Protein AF-N1J8E6-F1 (afdb_monomer_lite)

pLDDT: mean 85.4, std 17.69, range [39.84, 98.5]

Organism: Blumeria graminis f. sp. hordei (strain DH14) (NCBI:txid546991)

Radius of gyration: 25.55 Å; chains: 1; bounding box: 94×49×38 Å

Sequence (126 aa):
MFKMRSAHIASLSFIFGFLILESVAEYKCPSQVRIPDSDVETRANEIYSRGVYLDSNRTPGENQIEEIEFYGDSGSGDLAFTGDFSPPFSTSNTYKITVEYSPKKIILTEKNTFVGGNIEAVCKKY

Structure (mmCIF, N/CA/C/O backbone):
data_AF-N1J8E6-F1
#
_entry.id   AF-N1J8E6-F1
#
loop_
_atom_site.group_PDB
_atom_site.id
_atom_site.type_symbol
_atom_site.label_atom_id
_atom_site.label_alt_id
_atom_site.label_comp_id
_atom_site.label_asym_id
_atom_site.label_entity_id
_atom_site.label_seq_id
_atom_site.pdbx_PDB_ins_code
_atom_site.Cartn_x
_atom_site.Cartn_y
_atom_site.Cartn_z
_atom_site.occupancy
_atom_site.B_iso_or_equiv
_atom_site.auth_seq_id
_atom_site.auth_comp_id
_atom_site.auth_asym_id
_atom_site.auth_atom_id
_atom_site.pdbx_PDB_model_num
ATOM 1 N N . MET A 1 1 ? -76.649 -32.449 -12.347 1.00 39.84 1 MET A N 1
ATOM 2 C CA . MET A 1 1 ? -76.026 -33.771 -12.598 1.00 39.84 1 MET A CA 1
ATOM 3 C C . MET A 1 1 ? -74.844 -33.493 -13.525 1.00 39.84 1 MET A C 1
ATOM 5 O O . MET A 1 1 ? -75.104 -32.976 -14.591 1.00 39.84 1 MET A O 1
ATOM 9 N N . PHE A 1 2 ? -73.555 -33.588 -13.192 1.00 40.12 2 PHE A N 1
ATOM 10 C CA . PHE A 1 2 ? -72.789 -34.280 -12.150 1.00 40.12 2 PHE A CA 1
ATOM 11 C C . PHE A 1 2 ? -71.839 -33.325 -11.396 1.00 40.12 2 PHE A C 1
ATOM 13 O O . PHE A 1 2 ? -71.550 -32.218 -11.829 1.00 40.12 2 PHE A O 1
ATOM 20 N N . LYS A 1 3 ? -71.383 -33.815 -10.246 1.00 45.62 3 LYS A N 1
ATOM 21 C CA . LYS A 1 3 ? -70.588 -33.201 -9.180 1.00 45.62 3 LYS A CA 1
ATOM 22 C C . LYS A 1 3 ? -69.224 -33.897 -9.138 1.00 45.62 3 LYS A C 1
ATOM 24 O O . LYS A 1 3 ? -69.233 -35.115 -9.004 1.00 45.62 3 LYS A O 1
ATOM 29 N N . MET A 1 4 ? -68.108 -33.164 -9.133 1.00 47.62 4 MET A N 1
ATOM 30 C CA . MET A 1 4 ? -66.810 -33.565 -8.540 1.00 47.62 4 MET A CA 1
ATOM 31 C C . MET A 1 4 ? -66.117 -32.270 -8.052 1.00 47.62 4 MET A C 1
ATOM 33 O O . MET A 1 4 ? -65.928 -31.363 -8.848 1.00 47.62 4 MET A O 1
ATOM 37 N N . ARG A 1 5 ? -66.088 -31.980 -6.735 1.00 43.91 5 ARG A N 1
ATOM 38 C CA . ARG A 1 5 ? -65.060 -32.359 -5.722 1.00 43.91 5 ARG A CA 1
ATOM 39 C C . ARG A 1 5 ? -63.716 -31.671 -6.028 1.00 43.91 5 ARG A C 1
ATOM 41 O O . ARG A 1 5 ? -63.064 -32.052 -6.981 1.00 43.91 5 ARG A O 1
ATOM 48 N N . SER A 1 6 ? -63.407 -30.514 -5.438 1.00 44.78 6 SER A N 1
ATOM 49 C CA . SER A 1 6 ? -62.923 -30.252 -4.063 1.00 44.78 6 SER A CA 1
ATOM 50 C C . SER A 1 6 ? -61.572 -30.889 -3.711 1.00 44.78 6 SER A C 1
ATOM 52 O O . SER A 1 6 ? -61.433 -32.105 -3.798 1.00 44.78 6 SER A O 1
ATOM 54 N N . ALA A 1 7 ? -60.708 -30.014 -3.175 1.00 46.19 7 ALA A N 1
ATOM 55 C CA . ALA A 1 7 ? -59.524 -30.224 -2.338 1.00 46.19 7 ALA A CA 1
ATOM 56 C C . ALA A 1 7 ? -58.248 -30.747 -3.025 1.00 46.19 7 ALA A C 1
ATOM 58 O O . ALA A 1 7 ? -58.219 -31.844 -3.560 1.00 46.19 7 ALA A O 1
ATOM 59 N N . HIS A 1 8 ? -57.139 -30.007 -2.921 1.00 45.94 8 HIS A N 1
ATOM 60 C CA . HIS A 1 8 ? -56.280 -30.088 -1.737 1.00 45.94 8 HIS A CA 1
ATOM 61 C C . HIS A 1 8 ? -55.223 -28.972 -1.700 1.00 45.94 8 HIS A C 1
ATOM 63 O O . HIS A 1 8 ? -54.573 -28.643 -2.686 1.00 45.94 8 HIS A O 1
ATOM 69 N N . ILE A 1 9 ? -55.102 -28.405 -0.503 1.00 54.69 9 ILE A N 1
ATOM 70 C CA . ILE A 1 9 ? -54.056 -27.520 0.002 1.00 54.69 9 ILE A CA 1
ATOM 71 C C . ILE A 1 9 ? -52.765 -28.330 0.178 1.00 54.69 9 ILE A C 1
ATOM 73 O O . ILE A 1 9 ? -52.824 -29.396 0.784 1.00 54.69 9 ILE A O 1
ATOM 77 N N . ALA A 1 10 ? -51.632 -27.801 -0.281 1.00 47.44 10 ALA A N 1
ATOM 78 C CA . ALA A 1 10 ? -50.264 -28.041 0.205 1.00 47.44 10 ALA A CA 1
ATOM 79 C C . ALA A 1 10 ? -49.323 -27.259 -0.729 1.00 47.44 10 ALA A C 1
ATOM 81 O O . ALA A 1 10 ? -49.539 -27.245 -1.931 1.00 47.44 10 ALA A O 1
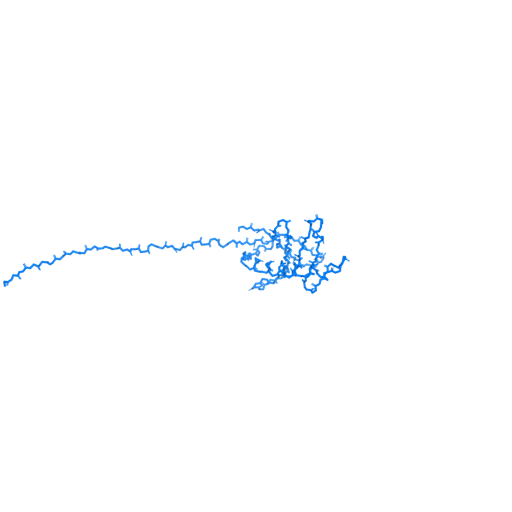ATOM 82 N N . SER A 1 11 ? -48.264 -26.583 -0.322 1.00 46.59 11 SER A N 1
ATOM 83 C CA . SER A 1 11 ? -47.645 -26.348 0.974 1.00 46.59 11 SER A CA 1
ATOM 84 C C . SER A 1 11 ? -46.471 -25.411 0.682 1.00 46.59 11 SER A C 1
ATOM 86 O O . SER A 1 11 ? -45.827 -25.561 -0.352 1.00 46.59 11 SER A O 1
ATOM 88 N N . LEU A 1 12 ? -46.210 -24.478 1.597 1.00 50.97 12 LEU A N 1
ATOM 89 C CA . LEU A 1 12 ? -44.893 -23.932 1.935 1.00 50.97 12 LEU A CA 1
ATOM 90 C C . LEU A 1 12 ? -43.769 -24.120 0.894 1.00 50.97 12 LEU A C 1
ATOM 92 O O . LEU A 1 12 ? -43.190 -25.196 0.767 1.00 50.97 12 LEU A O 1
ATOM 96 N N . SER A 1 13 ? -43.297 -23.017 0.329 1.00 47.06 13 SER A N 1
ATOM 97 C CA . SER A 1 13 ? -41.851 -22.818 0.260 1.00 47.06 13 SER A CA 1
ATOM 98 C C . SER A 1 13 ? -41.545 -21.547 1.028 1.00 47.06 13 SER A C 1
ATOM 100 O O . SER A 1 13 ? -41.578 -20.442 0.497 1.00 47.06 13 SER A O 1
ATOM 102 N N . PHE A 1 14 ? -41.304 -21.738 2.330 1.00 51.28 14 PHE A N 1
ATOM 103 C CA . PHE A 1 14 ? -40.343 -20.922 3.054 1.00 51.28 14 PHE A CA 1
ATOM 104 C C . PHE A 1 14 ? -39.073 -20.926 2.205 1.00 51.28 14 PHE A C 1
ATOM 106 O O . PHE A 1 14 ? -38.316 -21.897 2.235 1.00 51.28 14 PHE A O 1
ATOM 113 N N . ILE A 1 15 ? -38.840 -19.872 1.429 1.00 58.09 15 ILE A N 1
ATOM 114 C CA . ILE A 1 15 ? -37.473 -19.571 1.031 1.00 58.09 15 ILE A CA 1
ATOM 115 C C . ILE A 1 15 ? -36.842 -19.028 2.305 1.00 58.09 15 ILE A C 1
ATOM 117 O O . ILE A 1 15 ? -36.988 -17.865 2.676 1.00 58.09 15 ILE A O 1
ATOM 121 N N . PHE A 1 16 ? -36.296 -19.991 3.044 1.00 55.00 16 PHE A N 1
ATOM 122 C CA . PHE A 1 16 ? -35.462 -19.817 4.208 1.00 55.00 16 PHE A CA 1
ATOM 123 C C . PHE A 1 16 ? -34.440 -18.724 3.935 1.00 55.00 16 PHE A C 1
ATOM 125 O O . PHE A 1 16 ? -33.864 -18.640 2.849 1.00 55.00 16 PHE A O 1
ATOM 132 N N . GLY A 1 17 ? -34.231 -17.907 4.963 1.00 52.41 17 GLY A N 1
ATOM 133 C CA . GLY A 1 17 ? -33.215 -16.883 4.968 1.00 52.41 17 GLY A CA 1
ATOM 134 C C . GLY A 1 17 ? -31.856 -17.483 4.646 1.00 52.41 17 GLY A C 1
ATOM 135 O O . GLY A 1 17 ? -31.320 -18.285 5.401 1.00 52.41 17 GLY A O 1
ATOM 136 N N . PHE A 1 18 ? -31.283 -17.020 3.549 1.00 51.81 18 PHE A N 1
ATOM 137 C CA . PHE A 1 18 ? -29.852 -16.828 3.477 1.00 51.81 18 PHE A CA 1
ATOM 138 C C . PHE A 1 18 ? -29.621 -15.339 3.720 1.00 51.81 18 PHE A C 1
ATOM 140 O O . PHE A 1 18 ? -29.403 -14.559 2.800 1.00 51.81 18 PHE A O 1
ATOM 147 N N . LEU A 1 19 ? -29.687 -14.935 4.993 1.00 52.47 19 LEU A N 1
ATOM 148 C CA . LEU A 1 19 ? -28.762 -13.902 5.444 1.00 52.47 19 LEU A CA 1
ATOM 149 C C . LEU A 1 19 ? -27.393 -14.566 5.316 1.00 52.47 19 LEU A C 1
ATOM 151 O O . LEU A 1 19 ? -26.955 -15.263 6.231 1.00 52.47 19 LEU A O 1
ATOM 155 N N . ILE A 1 20 ? -26.784 -14.469 4.133 1.00 55.16 20 ILE A N 1
ATOM 156 C CA . ILE A 1 20 ? -25.371 -14.779 3.992 1.00 55.16 20 ILE A CA 1
ATOM 157 C C . ILE A 1 20 ? -24.706 -13.761 4.912 1.00 55.16 20 ILE A C 1
ATOM 159 O O . ILE A 1 20 ? -24.672 -12.569 4.620 1.00 55.16 20 ILE A O 1
ATOM 163 N N . LEU A 1 21 ? -24.293 -14.216 6.092 1.00 47.62 21 LEU A N 1
ATOM 164 C CA . LEU A 1 21 ? -23.301 -13.529 6.899 1.00 47.62 21 LEU A CA 1
ATOM 165 C C . LEU A 1 21 ? -22.018 -13.581 6.068 1.00 47.62 21 LEU A C 1
ATOM 167 O O . LEU A 1 21 ? -21.172 -14.445 6.281 1.00 47.62 21 LEU A O 1
ATOM 171 N N . GLU A 1 22 ? -21.928 -12.734 5.044 1.00 53.03 22 GLU A N 1
ATOM 172 C CA . GLU A 1 22 ? -20.679 -12.477 4.350 1.00 53.03 22 GLU A CA 1
ATOM 173 C C . GLU A 1 22 ? -19.781 -11.835 5.400 1.00 53.03 22 GLU A C 1
ATOM 175 O O . GLU A 1 22 ? -19.940 -10.670 5.764 1.00 53.03 22 GLU A O 1
ATOM 180 N N . SER A 1 23 ? -18.891 -12.636 5.982 1.00 59.97 23 SER A N 1
ATOM 181 C CA . SER A 1 23 ? -17.756 -12.091 6.704 1.00 59.97 23 SER A CA 1
ATOM 182 C C . SER A 1 23 ? -16.931 -11.343 5.667 1.00 59.97 23 SER A C 1
ATOM 184 O O . SER A 1 23 ? -16.186 -11.955 4.900 1.00 59.97 23 SER A O 1
ATOM 186 N N . VAL A 1 24 ? -17.136 -10.033 5.579 1.00 75.00 24 VAL A N 1
ATOM 187 C CA . VAL A 1 24 ? -16.297 -9.170 4.757 1.00 75.00 24 VAL A CA 1
ATOM 188 C C . VAL A 1 24 ? -14.903 -9.235 5.373 1.00 75.00 24 VAL A C 1
ATOM 190 O O . VAL A 1 24 ? -14.745 -8.927 6.555 1.00 75.00 24 VAL A O 1
ATOM 193 N N . ALA A 1 25 ? -13.921 -9.707 4.602 1.00 90.31 25 ALA A N 1
ATOM 194 C CA . ALA A 1 25 ? -12.530 -9.686 5.033 1.00 90.31 25 ALA A CA 1
ATOM 195 C C . ALA A 1 25 ? -12.131 -8.239 5.353 1.00 90.31 25 ALA A C 1
ATOM 197 O O . ALA A 1 25 ? -12.594 -7.290 4.709 1.00 90.31 25 ALA A O 1
ATOM 198 N N . GLU A 1 26 ? -11.291 -8.051 6.361 1.00 95.19 26 GLU A N 1
ATOM 199 C CA . GLU A 1 26 ? -10.937 -6.712 6.828 1.00 95.19 26 GLU A CA 1
ATOM 200 C C . GLU A 1 26 ? -9.494 -6.631 7.311 1.00 95.19 26 GLU A C 1
ATOM 202 O O . GLU A 1 26 ? -8.898 -7.591 7.799 1.00 95.19 26 GLU A O 1
ATOM 207 N N . TYR A 1 27 ? -8.935 -5.432 7.223 1.00 96.50 27 TYR A N 1
ATOM 208 C CA . TYR A 1 27 ? -7.682 -5.084 7.863 1.00 96.50 27 TYR A CA 1
ATOM 209 C C . TYR A 1 27 ? -7.959 -4.451 9.218 1.00 96.50 27 TYR A C 1
ATOM 211 O O . TYR A 1 27 ? -8.614 -3.415 9.310 1.00 96.50 27 TYR A O 1
ATOM 219 N N . LYS A 1 28 ? -7.391 -5.025 10.277 1.00 96.25 28 LYS A N 1
ATOM 220 C CA . LYS A 1 28 ? -7.352 -4.414 11.605 1.00 96.25 28 LYS A CA 1
ATOM 221 C C . LYS A 1 28 ? -6.013 -3.717 11.815 1.00 96.25 28 LYS A C 1
ATOM 223 O O . LYS A 1 28 ? -4.964 -4.366 11.882 1.00 96.25 28 LYS A O 1
ATOM 228 N N . CYS A 1 29 ? -6.056 -2.404 11.969 1.00 95.19 29 CYS A N 1
ATOM 229 C CA . CYS A 1 29 ? -4.881 -1.581 12.217 1.00 95.19 29 CYS A CA 1
ATOM 230 C C . CYS A 1 29 ? -4.558 -1.466 13.722 1.00 95.19 29 CYS A C 1
ATOM 232 O O . CYS A 1 29 ? -5.423 -1.727 14.568 1.00 95.19 29 CYS A O 1
ATOM 234 N N . PRO A 1 30 ? -3.315 -1.103 14.088 1.00 93.69 30 PRO A N 1
ATOM 235 C CA . PRO A 1 30 ? -2.892 -0.902 15.478 1.00 93.69 30 PRO A CA 1
ATOM 236 C C . PRO A 1 30 ? -3.824 0.001 16.298 1.00 93.69 30 PRO A C 1
ATOM 238 O O . PRO A 1 30 ? -4.156 -0.332 17.440 1.00 93.69 30 PRO A O 1
ATOM 241 N N . SER A 1 31 ? -4.329 1.078 15.696 1.00 92.69 31 SER A N 1
ATOM 242 C CA . SER A 1 31 ? -5.330 1.990 16.272 1.00 92.69 31 SER A CA 1
ATOM 243 C C . SER A 1 31 ? -6.707 1.371 16.546 1.00 92.69 31 SER A C 1
ATOM 245 O O . SER A 1 31 ? -7.595 2.054 17.046 1.00 92.69 31 SER A O 1
ATOM 247 N N . GLN A 1 32 ? -6.897 0.085 16.234 1.00 92.88 32 GLN A N 1
ATOM 248 C CA . GLN A 1 32 ? -8.171 -0.642 16.233 1.00 92.88 32 GLN A CA 1
ATOM 249 C C . GLN A 1 32 ? -9.143 -0.233 15.120 1.00 92.88 32 GLN A C 1
ATOM 251 O O . GLN A 1 32 ? -10.234 -0.804 15.048 1.00 92.88 32 GLN A O 1
ATOM 256 N N . VAL A 1 33 ? -8.746 0.677 14.225 1.00 94.00 33 VAL A N 1
ATOM 257 C CA . VAL A 1 33 ? -9.484 0.959 12.990 1.00 94.00 33 VAL A CA 1
ATOM 258 C C . VAL A 1 33 ? -9.570 -0.316 12.148 1.00 94.00 33 VAL A C 1
ATOM 260 O O . VAL A 1 33 ? -8.578 -1.032 11.980 1.00 94.00 33 VAL A O 1
ATOM 263 N N . ARG A 1 34 ? -10.773 -0.599 11.643 1.00 94.94 34 ARG A N 1
ATOM 264 C CA . ARG A 1 34 ? -11.058 -1.700 10.721 1.00 94.94 34 ARG A CA 1
ATOM 265 C C . ARG A 1 34 ? -11.344 -1.117 9.346 1.00 94.94 34 ARG A C 1
ATOM 267 O O . ARG A 1 34 ? -12.157 -0.201 9.238 1.00 94.94 34 ARG A O 1
ATOM 274 N N . ILE A 1 35 ? -10.655 -1.615 8.329 1.00 95.94 35 ILE A N 1
ATOM 275 C CA . ILE A 1 35 ? -10.794 -1.163 6.942 1.00 95.94 35 ILE A CA 1
ATOM 276 C C . ILE A 1 35 ? -11.226 -2.365 6.101 1.00 95.94 35 ILE A C 1
ATOM 278 O O . ILE A 1 35 ? -10.554 -3.397 6.172 1.00 95.94 35 ILE A O 1
ATOM 282 N N . PRO A 1 36 ? -12.314 -2.261 5.319 1.00 95.44 36 PRO A N 1
ATOM 283 C CA . PRO A 1 36 ? -12.740 -3.332 4.427 1.00 95.44 36 PRO A CA 1
ATOM 284 C C . PRO A 1 36 ? -11.626 -3.742 3.463 1.00 95.44 36 PRO A C 1
ATOM 286 O O . PRO A 1 36 ? -10.968 -2.893 2.859 1.00 95.44 36 PRO A O 1
ATOM 289 N N . ASP A 1 37 ? -11.435 -5.047 3.284 1.00 95.81 37 ASP A N 1
ATOM 290 C CA . ASP A 1 37 ? -10.459 -5.587 2.334 1.00 95.81 37 ASP A CA 1
ATOM 291 C C . ASP A 1 37 ? -10.723 -5.092 0.908 1.00 95.81 37 ASP A C 1
ATOM 293 O O . ASP A 1 37 ? -9.785 -4.757 0.197 1.00 95.81 37 ASP A O 1
ATOM 297 N N . SER A 1 38 ? -11.992 -4.919 0.526 1.00 95.56 38 SER A N 1
ATOM 298 C CA . SER A 1 38 ? -12.384 -4.380 -0.782 1.00 95.56 38 SER A CA 1
ATOM 299 C C . SER A 1 38 ? -11.794 -2.999 -1.076 1.00 95.56 38 SER A C 1
ATOM 301 O O . SER A 1 38 ? -11.388 -2.733 -2.208 1.00 95.56 38 SER A O 1
ATOM 303 N N . ASP A 1 39 ? -11.725 -2.121 -0.073 1.00 96.44 39 ASP A N 1
ATOM 304 C CA . ASP A 1 39 ? -11.210 -0.758 -0.239 1.00 96.44 39 ASP A CA 1
ATOM 305 C C . ASP A 1 39 ? -9.688 -0.786 -0.418 1.00 96.44 39 ASP A C 1
ATOM 307 O O . ASP A 1 39 ? -9.131 -0.104 -1.285 1.00 96.44 39 ASP A O 1
ATOM 311 N N . VAL A 1 40 ? -9.017 -1.630 0.372 1.00 97.50 40 VAL A N 1
ATOM 312 C CA . VAL A 1 40 ? -7.565 -1.832 0.305 1.00 97.50 40 VAL A CA 1
ATOM 313 C C . VAL A 1 40 ? -7.180 -2.494 -1.014 1.00 97.50 40 VAL A C 1
ATOM 315 O O . VAL A 1 40 ? -6.269 -2.019 -1.686 1.00 97.50 40 VAL A O 1
ATOM 318 N N . GLU A 1 41 ? -7.879 -3.552 -1.423 1.00 97.06 41 GLU A N 1
ATOM 319 C CA . GLU A 1 41 ? -7.629 -4.259 -2.679 1.00 97.06 41 GLU A CA 1
ATOM 320 C C . GLU A 1 41 ? -7.869 -3.365 -3.893 1.00 97.06 41 GLU A C 1
ATOM 322 O O . GLU A 1 41 ? -7.058 -3.377 -4.821 1.00 97.06 41 GLU A O 1
ATOM 327 N N . THR A 1 42 ? -8.925 -2.546 -3.882 1.00 97.69 42 THR A N 1
ATOM 328 C CA . THR A 1 42 ? -9.197 -1.588 -4.964 1.00 97.69 42 THR A CA 1
ATOM 329 C C . THR A 1 42 ? -8.014 -0.645 -5.149 1.00 97.69 42 THR A C 1
ATOM 331 O O . THR A 1 42 ? -7.427 -0.600 -6.233 1.00 97.69 42 THR A O 1
ATOM 334 N N . ARG A 1 43 ? -7.574 0.029 -4.078 1.00 98.06 43 ARG A N 1
ATOM 335 C CA . ARG A 1 43 ? -6.429 0.946 -4.164 1.00 98.06 43 ARG A CA 1
ATOM 336 C C . ARG A 1 43 ? -5.114 0.219 -4.464 1.00 98.06 43 ARG A C 1
ATOM 338 O O . ARG A 1 43 ? -4.299 0.718 -5.235 1.00 98.06 43 ARG A O 1
ATOM 345 N N . ALA A 1 44 ? -4.900 -0.972 -3.913 1.00 98.25 44 ALA A N 1
ATOM 346 C CA . ALA A 1 44 ? -3.717 -1.783 -4.198 1.00 98.25 44 ALA A CA 1
ATOM 347 C C . ALA A 1 44 ? -3.635 -2.193 -5.676 1.00 98.25 44 ALA A C 1
ATOM 349 O O . ALA A 1 44 ? -2.549 -2.230 -6.254 1.00 98.25 44 ALA A O 1
ATOM 350 N N . ASN A 1 45 ? -4.768 -2.493 -6.312 1.00 98.19 45 ASN A N 1
ATOM 351 C CA . ASN A 1 45 ? -4.824 -2.815 -7.737 1.00 98.19 45 ASN A CA 1
ATOM 352 C C . ASN A 1 45 ? -4.470 -1.609 -8.614 1.00 98.19 45 ASN A C 1
ATOM 354 O O . ASN A 1 45 ? -3.772 -1.781 -9.617 1.00 98.19 45 ASN A O 1
ATOM 358 N N . GLU A 1 46 ? -4.893 -0.406 -8.225 1.00 98.12 46 GLU A N 1
ATOM 359 C CA . GLU A 1 46 ? -4.494 0.842 -8.884 1.00 98.12 46 GLU A CA 1
ATOM 360 C C . GLU A 1 46 ? -2.987 1.078 -8.758 1.00 98.12 46 GLU A C 1
ATOM 362 O O . GLU A 1 46 ? -2.313 1.247 -9.774 1.00 98.12 46 GLU A O 1
ATOM 367 N N . ILE A 1 47 ? -2.451 1.007 -7.532 1.00 98.44 47 ILE A N 1
ATOM 368 C CA . ILE A 1 47 ? -1.015 1.164 -7.246 1.00 98.44 47 ILE A CA 1
ATOM 369 C C . ILE A 1 47 ? -0.197 0.151 -8.046 1.00 98.44 47 ILE A C 1
ATOM 371 O O . ILE A 1 47 ? 0.772 0.524 -8.698 1.00 98.44 47 ILE A O 1
ATOM 375 N N . TYR A 1 48 ? -0.608 -1.119 -8.052 1.00 97.81 48 TYR A N 1
ATOM 376 C CA . TYR A 1 48 ? 0.068 -2.170 -8.808 1.00 97.81 48 TYR A CA 1
ATOM 377 C C . TYR A 1 48 ? 0.077 -1.875 -10.308 1.00 97.81 48 TYR A C 1
ATOM 379 O O . TYR A 1 48 ? 1.128 -1.891 -10.940 1.00 97.81 48 TYR A O 1
ATOM 387 N N . SER A 1 49 ? -1.089 -1.582 -10.887 1.00 97.00 49 SER A N 1
ATOM 388 C CA . SER A 1 49 ? -1.213 -1.361 -12.332 1.00 97.00 49 SER A CA 1
ATOM 389 C C . SER A 1 49 ? -0.435 -0.121 -12.774 1.00 97.00 49 SER A C 1
ATOM 391 O O . SER A 1 49 ? 0.240 -0.148 -13.805 1.00 97.00 49 SER A O 1
ATOM 393 N N . ARG A 1 50 ? -0.486 0.953 -11.976 1.00 97.31 50 ARG A N 1
ATOM 394 C CA . ARG A 1 50 ? 0.270 2.183 -12.229 1.00 97.31 50 ARG A CA 1
ATOM 395 C C . ARG A 1 50 ? 1.768 1.961 -12.060 1.00 97.31 50 ARG A C 1
ATOM 397 O O . ARG A 1 50 ? 2.524 2.355 -12.940 1.00 97.31 50 ARG A O 1
ATOM 404 N N . GLY A 1 51 ? 2.183 1.278 -10.997 1.00 96.38 51 GLY A N 1
ATOM 405 C CA . GLY A 1 51 ? 3.577 0.926 -10.737 1.00 96.38 51 GLY A CA 1
ATOM 406 C C . GLY A 1 51 ? 4.191 0.103 -11.866 1.00 96.38 51 GLY A C 1
ATOM 407 O O . GLY A 1 51 ? 5.247 0.466 -12.369 1.00 96.38 51 GLY A O 1
ATOM 408 N N . VAL A 1 52 ? 3.494 -0.927 -12.356 1.00 95.00 52 VAL A N 1
ATOM 409 C CA . VAL A 1 52 ? 3.950 -1.731 -13.506 1.00 95.00 52 VAL A CA 1
ATOM 410 C C . VAL A 1 52 ? 4.086 -0.888 -14.774 1.00 95.00 52 VAL A C 1
ATOM 412 O O . VAL A 1 52 ? 5.075 -1.007 -15.496 1.00 95.00 52 VAL A O 1
ATOM 415 N N . TYR A 1 53 ? 3.109 -0.021 -15.050 1.00 95.44 53 TYR A N 1
ATOM 416 C CA . TYR A 1 53 ? 3.165 0.871 -16.208 1.00 95.44 53 TYR A CA 1
ATOM 417 C C . TYR A 1 53 ? 4.365 1.828 -16.133 1.00 95.44 53 TYR A C 1
ATOM 419 O O . TYR A 1 53 ? 5.104 1.984 -17.107 1.00 95.44 53 TYR A O 1
ATOM 427 N N . LEU A 1 54 ? 4.579 2.447 -14.974 1.00 95.06 54 LEU A N 1
ATOM 428 C CA . LEU A 1 54 ? 5.639 3.428 -14.768 1.00 95.06 54 LEU A CA 1
ATOM 429 C C . LEU A 1 54 ? 7.033 2.787 -14.706 1.00 95.06 54 LEU A C 1
ATOM 431 O O . LEU A 1 54 ? 7.954 3.339 -15.300 1.00 95.06 54 LEU A O 1
ATOM 435 N N . ASP A 1 55 ? 7.192 1.613 -14.082 1.00 92.94 55 ASP A N 1
ATOM 436 C CA . ASP A 1 55 ? 8.487 0.914 -13.977 1.00 92.94 55 ASP A CA 1
ATOM 437 C C . ASP A 1 55 ? 9.092 0.622 -15.357 1.00 92.94 55 ASP A C 1
ATOM 439 O O . ASP A 1 55 ? 10.293 0.781 -15.552 1.00 92.94 55 ASP A O 1
ATOM 443 N N . SER A 1 56 ? 8.254 0.314 -16.355 1.00 90.25 56 SER A N 1
ATOM 444 C CA . SER A 1 56 ? 8.708 0.072 -17.734 1.00 90.25 56 SER A CA 1
ATOM 445 C C . SER A 1 56 ? 9.370 1.282 -18.412 1.00 90.25 56 SER A C 1
ATOM 447 O O . SER A 1 56 ? 10.092 1.112 -19.394 1.00 90.25 56 SER A O 1
ATOM 449 N N . ASN A 1 57 ? 9.141 2.490 -17.891 1.00 88.94 57 ASN A N 1
ATOM 450 C CA . ASN A 1 57 ? 9.680 3.751 -18.409 1.00 88.94 57 ASN A CA 1
ATOM 451 C C . ASN A 1 57 ? 10.567 4.478 -17.386 1.00 88.94 57 ASN A C 1
ATOM 453 O O . ASN A 1 57 ? 11.021 5.593 -17.647 1.00 88.94 57 ASN A O 1
ATOM 457 N N . ARG A 1 58 ? 10.781 3.873 -16.216 1.00 88.94 58 ARG A N 1
ATOM 458 C CA . ARG A 1 58 ? 11.488 4.474 -15.088 1.00 88.94 58 ARG A CA 1
ATOM 459 C C . ARG A 1 58 ? 12.982 4.538 -15.364 1.00 88.94 58 ARG A C 1
ATOM 461 O O . ARG A 1 58 ? 13.578 3.579 -15.860 1.00 88.94 58 ARG A O 1
ATOM 468 N N . THR A 1 59 ? 13.614 5.653 -15.003 1.00 89.19 59 THR A N 1
ATOM 469 C CA . THR A 1 59 ? 15.079 5.741 -15.071 1.00 89.19 59 THR A CA 1
ATOM 470 C C . THR A 1 59 ? 15.686 4.910 -13.935 1.00 89.19 59 THR A C 1
ATOM 472 O O . THR A 1 59 ? 15.219 5.013 -12.800 1.00 89.19 59 THR A O 1
ATOM 475 N N . PRO A 1 60 ? 16.740 4.103 -14.164 1.00 84.50 60 PRO A N 1
ATOM 476 C CA . PRO A 1 60 ? 17.376 3.349 -13.086 1.00 84.50 60 PRO A CA 1
ATOM 477 C C . PRO A 1 60 ? 17.781 4.244 -11.904 1.00 84.50 60 PRO A C 1
ATOM 479 O O . PRO A 1 60 ? 18.462 5.253 -12.084 1.00 84.50 60 PRO A O 1
ATOM 482 N N . GLY A 1 61 ? 17.367 3.864 -10.693 1.00 82.75 61 GLY A N 1
ATOM 483 C CA . GLY A 1 61 ? 17.620 4.618 -9.458 1.00 82.75 61 GLY A CA 1
ATOM 484 C C . GLY A 1 61 ? 16.567 5.678 -9.114 1.00 82.75 61 GLY A C 1
ATOM 485 O O . GLY A 1 61 ? 16.577 6.191 -7.996 1.00 82.75 61 GLY A O 1
ATOM 486 N N . GLU A 1 62 ? 15.634 5.978 -10.016 1.00 90.31 62 GLU A N 1
ATOM 487 C CA . GLU A 1 62 ? 14.465 6.803 -9.713 1.00 90.31 62 GLU A CA 1
ATOM 488 C C . GLU A 1 62 ? 13.531 6.024 -8.780 1.00 90.31 62 GLU A C 1
ATOM 490 O O . GLU A 1 62 ? 13.055 4.941 -9.114 1.00 90.31 62 GLU A O 1
ATOM 495 N N . ASN A 1 63 ? 13.309 6.533 -7.573 1.00 94.31 63 ASN A N 1
ATOM 496 C CA . ASN A 1 63 ? 12.549 5.848 -6.524 1.00 94.31 63 ASN A CA 1
ATOM 497 C C . ASN A 1 63 ? 11.129 6.401 -6.349 1.00 94.31 63 ASN A C 1
ATOM 499 O O . ASN A 1 63 ? 10.390 5.909 -5.501 1.00 94.31 63 ASN A O 1
ATOM 503 N N . GLN A 1 64 ? 10.735 7.398 -7.141 1.00 95.75 64 GLN A N 1
ATOM 504 C CA . GLN A 1 64 ? 9.387 7.945 -7.130 1.00 95.75 64 GLN A CA 1
ATOM 505 C C . GLN A 1 64 ? 9.037 8.544 -8.491 1.00 95.75 64 GLN A C 1
ATOM 507 O O . GLN A 1 64 ? 9.803 9.336 -9.034 1.00 95.75 64 GLN A O 1
ATOM 512 N N . ILE A 1 65 ? 7.858 8.199 -9.006 1.00 95.38 65 ILE A N 1
ATOM 513 C CA . ILE A 1 65 ? 7.241 8.826 -10.177 1.00 95.38 65 ILE A CA 1
ATOM 514 C C . ILE A 1 65 ? 5.778 9.068 -9.824 1.00 95.38 65 ILE A C 1
ATOM 516 O O . ILE A 1 65 ? 5.073 8.136 -9.437 1.00 95.38 65 ILE A O 1
ATOM 520 N N . GLU A 1 66 ? 5.327 10.316 -9.965 1.00 93.56 66 GLU A N 1
ATOM 521 C CA . GLU A 1 66 ? 3.985 10.737 -9.545 1.00 93.56 66 GLU A CA 1
ATOM 522 C C . GLU A 1 66 ? 3.725 10.369 -8.063 1.00 93.56 66 GLU A C 1
ATOM 524 O O . GLU A 1 66 ? 4.568 10.625 -7.196 1.00 93.56 66 GLU A O 1
ATOM 529 N N . GLU A 1 67 ? 2.571 9.782 -7.746 1.00 94.25 67 GLU A N 1
ATOM 530 C CA . GLU A 1 67 ? 2.213 9.303 -6.408 1.00 94.25 67 GLU A CA 1
ATOM 531 C C . GLU A 1 67 ? 2.732 7.893 -6.068 1.00 94.25 67 GLU A C 1
ATOM 533 O O . GLU A 1 67 ? 2.357 7.352 -5.025 1.00 94.25 67 GLU A O 1
ATOM 538 N N . ILE A 1 68 ? 3.555 7.282 -6.930 1.00 97.56 68 ILE A N 1
ATOM 539 C CA . ILE A 1 68 ? 4.069 5.921 -6.739 1.00 97.56 68 ILE A CA 1
ATOM 540 C C . ILE A 1 68 ? 5.543 5.958 -6.339 1.00 97.56 68 ILE A C 1
ATOM 542 O O . ILE A 1 68 ? 6.410 6.406 -7.090 1.00 97.56 68 ILE A O 1
ATOM 546 N N . GLU A 1 69 ? 5.828 5.435 -5.152 1.00 97.62 69 GLU A N 1
ATOM 547 C CA . GLU A 1 69 ? 7.174 5.150 -4.663 1.00 97.62 69 GLU A CA 1
ATOM 548 C C . GLU A 1 69 ? 7.585 3.734 -5.100 1.00 97.62 69 GLU A C 1
ATOM 550 O O . GLU A 1 69 ? 6.808 2.781 -4.989 1.00 97.62 69 GLU A O 1
ATOM 555 N N . PHE A 1 70 ? 8.819 3.584 -5.573 1.00 96.12 70 PHE A N 1
ATOM 556 C CA . PHE A 1 70 ? 9.391 2.323 -6.038 1.00 96.12 70 PHE A CA 1
ATOM 557 C C . PHE A 1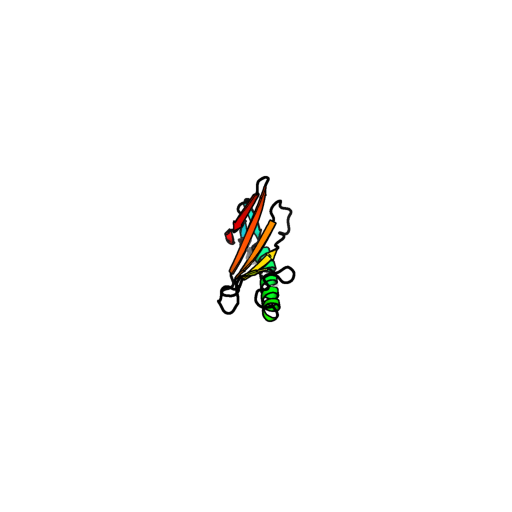 70 ? 10.468 1.852 -5.072 1.00 96.12 70 PHE A C 1
ATOM 559 O O . PHE A 1 70 ? 11.406 2.586 -4.752 1.00 96.12 70 PHE A O 1
ATOM 566 N N . TYR A 1 71 ? 10.370 0.590 -4.678 1.00 94.06 71 TYR A N 1
ATOM 567 C CA . TYR A 1 71 ? 11.388 -0.106 -3.906 1.00 94.06 71 TYR A CA 1
ATOM 568 C C . TYR A 1 71 ? 11.898 -1.287 -4.717 1.00 94.06 71 TYR A C 1
ATOM 570 O O . TYR A 1 71 ? 11.098 -1.996 -5.320 1.00 94.06 71 TYR A O 1
ATOM 578 N N . GLY A 1 72 ? 13.215 -1.483 -4.727 1.00 90.75 72 GLY A N 1
ATOM 579 C CA . GLY A 1 72 ? 13.833 -2.580 -5.464 1.00 90.75 72 GLY A CA 1
ATOM 580 C C . GLY A 1 72 ? 13.732 -2.446 -6.985 1.00 90.75 72 GLY A C 1
ATOM 581 O O . GLY A 1 72 ? 13.470 -1.366 -7.544 1.00 90.75 72 GLY A O 1
ATOM 582 N N . ASP A 1 73 ? 13.960 -3.569 -7.655 1.00 85.62 73 ASP A N 1
ATOM 583 C CA . ASP A 1 73 ? 13.882 -3.693 -9.105 1.00 85.62 73 ASP A CA 1
ATOM 584 C C . ASP A 1 73 ? 13.285 -5.040 -9.546 1.00 85.62 73 ASP A C 1
ATOM 586 O O . ASP A 1 73 ? 13.166 -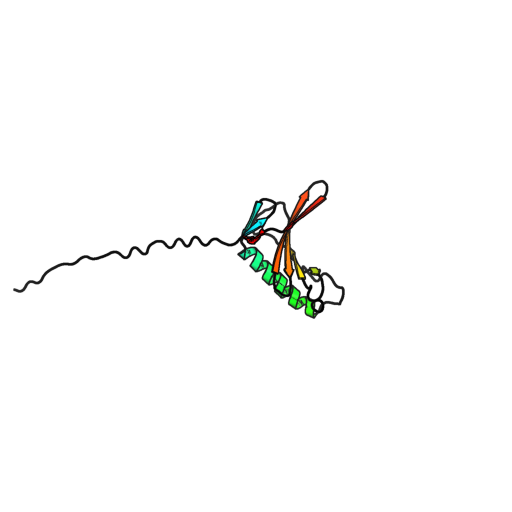6.005 -8.787 1.00 85.62 73 ASP A O 1
ATOM 590 N N . SER A 1 74 ? 12.790 -5.092 -10.783 1.00 82.44 74 SER A N 1
ATOM 591 C CA . SER A 1 74 ? 12.150 -6.301 -11.315 1.00 82.44 74 SER A CA 1
ATOM 592 C C . SER A 1 74 ? 13.154 -7.415 -11.628 1.00 82.44 74 SER A C 1
ATOM 594 O O . SER A 1 74 ? 12.763 -8.582 -11.667 1.00 82.44 74 SER A O 1
ATOM 596 N N . GLY A 1 75 ? 14.434 -7.089 -11.827 1.00 81.75 75 GLY A N 1
ATOM 597 C CA . GLY A 1 75 ? 15.496 -8.049 -12.131 1.00 81.75 75 GLY A CA 1
ATOM 598 C C . GLY A 1 75 ? 15.999 -8.809 -10.902 1.00 81.75 75 GLY A C 1
ATOM 599 O O . GLY A 1 75 ? 16.315 -9.995 -11.006 1.00 81.75 75 GLY A O 1
ATOM 600 N N . SER A 1 76 ? 16.036 -8.158 -9.741 1.00 85.44 76 SER A N 1
ATOM 601 C CA . SER A 1 76 ? 16.323 -8.739 -8.419 1.00 85.44 76 SER A CA 1
ATOM 602 C C . SER A 1 76 ? 15.138 -9.512 -7.833 1.00 85.44 76 SER A C 1
ATOM 604 O O . SER A 1 76 ? 15.332 -10.357 -6.958 1.00 85.44 76 SER A O 1
ATOM 606 N N . GLY A 1 77 ? 13.919 -9.245 -8.313 1.00 86.06 77 GLY A N 1
ATOM 607 C CA . GLY A 1 77 ? 12.690 -9.874 -7.827 1.00 86.06 77 GLY A CA 1
ATOM 608 C C . GLY A 1 77 ? 12.170 -9.295 -6.508 1.00 86.06 77 GLY A C 1
ATOM 609 O O . GLY A 1 77 ? 11.319 -9.919 -5.878 1.00 86.06 77 GLY A O 1
ATOM 610 N N . ASP A 1 78 ? 12.658 -8.125 -6.089 1.00 90.69 78 ASP A N 1
ATOM 611 C CA . ASP A 1 78 ? 12.229 -7.422 -4.869 1.00 90.69 78 ASP A CA 1
ATOM 612 C C . ASP A 1 78 ? 11.420 -6.144 -5.151 1.00 90.69 78 ASP A C 1
ATOM 614 O O . ASP A 1 78 ? 11.146 -5.370 -4.232 1.00 90.69 78 ASP A O 1
ATOM 618 N N . LEU A 1 79 ? 10.999 -5.941 -6.407 1.00 94.62 79 LEU A N 1
ATOM 619 C CA . LEU A 1 79 ? 10.184 -4.799 -6.809 1.00 94.62 79 LEU A CA 1
ATOM 620 C C . LEU A 1 79 ? 8.895 -4.699 -5.982 1.00 94.62 79 LEU A C 1
ATOM 622 O O . LEU A 1 79 ? 8.081 -5.628 -5.944 1.00 94.62 79 LEU A O 1
ATOM 626 N N . ALA A 1 80 ? 8.669 -3.531 -5.392 1.00 97.38 80 ALA A N 1
ATOM 627 C CA . ALA A 1 80 ? 7.425 -3.175 -4.731 1.00 97.38 80 ALA A CA 1
ATOM 628 C C . ALA A 1 80 ? 7.024 -1.730 -5.037 1.00 97.38 80 ALA A C 1
ATOM 630 O O . ALA A 1 80 ? 7.865 -0.843 -5.200 1.00 97.38 80 ALA A O 1
ATOM 631 N N . PHE A 1 81 ? 5.715 -1.502 -5.074 1.00 97.88 81 PHE A N 1
ATOM 632 C CA . PHE A 1 81 ? 5.113 -0.198 -5.335 1.00 97.88 81 PHE A CA 1
ATOM 633 C C . PHE A 1 81 ? 4.388 0.282 -4.090 1.00 97.88 81 PHE A C 1
ATOM 635 O O . PHE A 1 81 ? 3.573 -0.457 -3.538 1.00 97.88 81 PHE A O 1
ATOM 642 N N . THR A 1 82 ? 4.645 1.511 -3.666 1.00 98.38 82 THR A N 1
ATOM 643 C CA . THR A 1 82 ? 3.975 2.113 -2.514 1.00 98.38 82 THR A CA 1
ATOM 644 C C . THR A 1 82 ? 3.215 3.356 -2.940 1.00 98.38 82 THR A C 1
ATOM 646 O O . THR A 1 82 ? 3.709 4.152 -3.732 1.00 98.38 82 THR A O 1
ATOM 649 N N . GLY A 1 83 ? 2.011 3.527 -2.406 1.00 98.19 83 GLY A N 1
ATOM 650 C CA . GLY A 1 83 ? 1.208 4.726 -2.609 1.00 98.19 83 GLY A CA 1
ATOM 651 C C . GLY A 1 83 ? 0.328 5.026 -1.404 1.00 98.19 83 GLY A C 1
ATOM 652 O O . GLY A 1 83 ? 0.063 4.158 -0.566 1.00 98.19 83 GLY A O 1
ATOM 653 N N . ASP A 1 84 ? -0.134 6.268 -1.323 1.00 97.50 84 ASP A N 1
ATOM 654 C CA . ASP A 1 84 ? -1.017 6.703 -0.245 1.00 97.50 84 ASP A CA 1
ATOM 655 C C . ASP A 1 84 ? -2.397 6.031 -0.334 1.00 97.50 84 ASP A C 1
ATOM 657 O O . ASP A 1 84 ? -2.937 5.767 -1.421 1.00 97.50 84 ASP A O 1
ATOM 661 N N . PHE A 1 85 ? -2.983 5.785 0.839 1.00 97.75 85 PHE A N 1
ATOM 662 C CA . PHE A 1 85 ? -4.343 5.288 1.010 1.00 97.75 85 PHE A CA 1
ATOM 663 C C . PHE A 1 85 ? -5.123 6.214 1.943 1.00 97.75 85 PHE A C 1
ATOM 665 O O . PHE A 1 85 ? -4.702 6.508 3.060 1.00 97.75 85 PHE A O 1
ATOM 672 N N . SER A 1 86 ? -6.284 6.666 1.477 1.00 95.81 86 SER A N 1
ATOM 673 C CA . SER A 1 86 ? -7.232 7.441 2.274 1.00 95.81 86 SER A CA 1
ATOM 674 C C . SER A 1 86 ? -8.491 6.598 2.464 1.00 95.81 86 SER A C 1
ATOM 676 O O . SER A 1 86 ? -9.237 6.437 1.497 1.00 95.81 86 SER A O 1
ATOM 678 N N . PRO A 1 87 ? -8.730 6.023 3.658 1.00 93.44 87 PRO A N 1
ATOM 679 C CA . PRO A 1 87 ? -9.956 5.274 3.902 1.00 93.44 87 PRO A CA 1
ATOM 680 C C . PRO A 1 87 ? -11.193 6.174 3.714 1.00 93.44 87 PRO A C 1
ATOM 682 O O . PRO A 1 87 ? -11.097 7.389 3.911 1.00 93.44 87 PRO A O 1
ATOM 685 N N . PRO A 1 88 ? -12.374 5.614 3.384 1.00 91.75 88 PRO A N 1
ATOM 686 C CA . PRO A 1 88 ? -13.597 6.378 3.101 1.00 91.75 88 PRO A CA 1
ATOM 687 C C . PRO A 1 88 ? -14.267 6.952 4.368 1.00 91.75 88 PRO A C 1
ATOM 689 O O . PRO A 1 88 ? -15.486 7.107 4.439 1.00 91.75 88 PRO A O 1
ATOM 692 N N . PHE A 1 89 ? -13.479 7.248 5.398 1.00 92.69 89 PHE A N 1
ATOM 693 C CA . PHE A 1 89 ? -13.906 7.807 6.671 1.00 92.69 89 PHE A CA 1
ATOM 694 C C . PHE A 1 89 ? -12.783 8.647 7.288 1.00 92.69 89 PHE A C 1
ATOM 696 O O . PHE A 1 89 ? -11.600 8.453 7.009 1.00 92.69 89 PHE A O 1
ATOM 703 N N . SER A 1 90 ? -13.152 9.576 8.168 1.00 91.44 90 SER A N 1
ATOM 704 C CA . SER A 1 90 ? -12.186 10.433 8.856 1.00 91.44 90 SER A CA 1
ATOM 705 C C . SER A 1 90 ? -11.401 9.662 9.916 1.00 91.44 90 SER A C 1
ATOM 707 O O . SER A 1 90 ? -11.972 8.971 10.759 1.00 91.44 90 SER A O 1
ATOM 709 N N . THR A 1 91 ? -10.087 9.839 9.914 1.00 91.12 91 THR A N 1
ATOM 710 C CA . THR A 1 91 ? -9.145 9.240 10.863 1.00 91.12 91 THR A CA 1
ATOM 711 C C . THR A 1 91 ? -7.989 10.210 11.083 1.00 91.12 91 THR A C 1
ATOM 713 O O . THR A 1 91 ? -7.659 11.005 10.205 1.00 91.12 91 THR A O 1
ATOM 716 N N . SER A 1 92 ? -7.404 10.195 12.279 1.00 89.31 92 SER A N 1
ATOM 717 C CA . SER A 1 92 ? -6.229 11.010 12.607 1.00 89.31 92 SER A CA 1
ATOM 718 C C . SER A 1 92 ? -4.925 10.419 12.069 1.00 89.31 92 SER A C 1
ATOM 720 O O . SER A 1 92 ? -3.896 11.091 12.096 1.00 89.31 92 SER A O 1
ATOM 722 N N . ASN A 1 93 ? -4.951 9.156 11.640 1.00 93.31 93 ASN A N 1
ATOM 723 C CA . ASN A 1 93 ? -3.781 8.442 11.146 1.00 93.31 93 ASN A CA 1
ATOM 724 C C . ASN A 1 93 ? -3.708 8.544 9.624 1.00 93.31 93 ASN A C 1
ATOM 726 O O . ASN A 1 93 ? -4.727 8.690 8.950 1.00 93.31 93 ASN A O 1
ATOM 730 N N . THR A 1 94 ? -2.503 8.421 9.082 1.00 95.44 94 THR A N 1
ATOM 731 C CA . THR A 1 94 ? -2.299 8.287 7.639 1.00 95.44 94 THR A CA 1
ATOM 732 C C . THR A 1 94 ? -2.005 6.836 7.288 1.00 95.44 94 THR A C 1
ATOM 734 O O . THR A 1 94 ? -1.571 6.057 8.139 1.00 95.44 94 THR A O 1
ATOM 737 N N . TYR A 1 95 ? -2.272 6.453 6.042 1.00 97.25 95 TYR A N 1
ATOM 738 C CA . TYR A 1 95 ? -2.111 5.077 5.592 1.00 97.25 95 TYR A CA 1
ATOM 739 C C . TYR A 1 95 ? -1.384 5.039 4.257 1.00 97.25 95 TYR A C 1
ATOM 741 O O . TYR A 1 95 ? -1.575 5.901 3.399 1.00 97.25 95 TYR A O 1
ATOM 749 N N . LYS A 1 96 ? -0.573 4.002 4.083 1.00 97.81 96 LYS A N 1
ATOM 750 C CA . LYS A 1 96 ? 0.078 3.669 2.818 1.00 97.81 96 LYS A CA 1
ATOM 751 C C . LYS A 1 96 ? -0.196 2.213 2.484 1.00 97.81 96 LYS A C 1
ATOM 753 O O . LYS A 1 96 ? -0.293 1.374 3.381 1.00 97.81 96 LYS A O 1
ATOM 758 N N . ILE A 1 97 ? -0.299 1.921 1.197 1.00 98.50 97 ILE A N 1
ATOM 759 C CA . ILE A 1 97 ? -0.363 0.559 0.679 1.00 98.50 97 ILE A CA 1
ATOM 760 C C . ILE A 1 97 ? 0.924 0.289 -0.084 1.00 98.50 97 ILE A C 1
ATOM 762 O O . ILE A 1 97 ? 1.260 1.027 -1.006 1.00 98.50 97 ILE A O 1
ATOM 766 N N . THR A 1 98 ? 1.602 -0.793 0.280 1.00 98.44 98 THR A N 1
ATOM 767 C CA . THR A 1 98 ? 2.721 -1.359 -0.472 1.00 98.44 98 THR A CA 1
ATOM 768 C C . THR A 1 98 ? 2.265 -2.647 -1.144 1.00 98.44 98 THR A C 1
ATOM 770 O O . THR A 1 98 ? 1.649 -3.505 -0.506 1.00 98.44 98 THR A O 1
ATOM 773 N N . VAL A 1 99 ? 2.570 -2.796 -2.429 1.00 98.25 99 VAL A N 1
ATOM 774 C CA . VAL A 1 99 ? 2.261 -3.986 -3.219 1.00 98.25 99 VAL A CA 1
ATOM 775 C C . VAL A 1 99 ? 3.554 -4.583 -3.757 1.00 98.25 99 VAL A C 1
ATOM 777 O O . VAL A 1 99 ? 4.212 -3.975 -4.598 1.00 98.25 99 VAL A O 1
ATOM 780 N N . GLU A 1 100 ? 3.911 -5.775 -3.281 1.00 97.25 100 GLU A N 1
ATOM 781 C CA . GLU A 1 100 ? 5.020 -6.562 -3.837 1.00 97.25 100 GLU A CA 1
ATOM 782 C C . GLU A 1 100 ? 4.651 -7.019 -5.259 1.00 97.25 100 GLU A C 1
ATOM 784 O O . GLU A 1 100 ? 3.505 -7.403 -5.513 1.00 97.25 100 GLU A O 1
ATOM 789 N N . TYR A 1 101 ? 5.594 -6.960 -6.202 1.00 93.06 101 TYR A N 1
ATOM 790 C CA . TYR A 1 101 ? 5.320 -7.228 -7.615 1.00 93.06 101 TYR A CA 1
ATOM 791 C C . TYR A 1 101 ? 5.034 -8.712 -7.897 1.00 93.06 101 TYR A C 1
ATOM 793 O O . TYR A 1 101 ? 4.066 -9.026 -8.598 1.00 93.06 101 TYR A O 1
ATOM 801 N N . SER A 1 102 ? 5.859 -9.624 -7.364 1.00 89.12 102 SER A N 1
ATOM 802 C CA . SER A 1 102 ? 5.737 -11.067 -7.609 1.00 89.12 102 SER A CA 1
ATOM 803 C C . SER A 1 102 ? 6.380 -11.919 -6.493 1.00 89.12 102 SER A C 1
ATOM 805 O O . SER A 1 102 ? 7.594 -11.849 -6.318 1.00 89.12 102 SER A O 1
ATOM 807 N N . PRO A 1 103 ? 5.610 -12.761 -5.769 1.00 90.56 103 PRO A N 1
ATOM 808 C CA . PRO A 1 103 ? 4.155 -12.879 -5.844 1.00 90.56 103 PRO A CA 1
ATOM 809 C C . PRO A 1 103 ? 3.468 -11.599 -5.357 1.00 90.56 103 PRO A C 1
ATOM 811 O O . PRO A 1 103 ? 3.970 -10.903 -4.478 1.00 90.56 103 PRO A O 1
ATOM 814 N N . LYS A 1 104 ? 2.289 -11.302 -5.913 1.00 92.75 104 LYS A N 1
ATOM 815 C CA . LYS A 1 104 ? 1.535 -10.115 -5.511 1.00 92.75 104 LYS A CA 1
ATOM 816 C C . LYS A 1 104 ? 1.099 -10.226 -4.052 1.00 92.75 104 LYS A C 1
ATOM 818 O O . LYS A 1 104 ? 0.282 -11.082 -3.712 1.00 92.75 104 LYS A O 1
ATOM 823 N N . LYS A 1 105 ? 1.598 -9.323 -3.210 1.00 96.50 105 LYS A N 1
ATOM 824 C CA . LYS A 1 105 ? 1.245 -9.238 -1.789 1.00 96.50 105 LYS A CA 1
ATOM 825 C C . LYS A 1 105 ? 0.946 -7.798 -1.407 1.00 96.50 105 LYS A C 1
ATOM 827 O O . LYS A 1 105 ? 1.706 -6.899 -1.740 1.00 96.50 105 LYS A O 1
ATOM 832 N N . ILE A 1 106 ? -0.169 -7.603 -0.709 1.00 98.12 106 ILE A N 1
ATOM 833 C CA . ILE A 1 106 ? -0.692 -6.289 -0.332 1.00 98.12 106 ILE A CA 1
ATOM 834 C C . ILE A 1 106 ? -0.426 -6.060 1.153 1.00 98.12 106 ILE A C 1
ATOM 836 O O . ILE A 1 106 ? -0.848 -6.852 2.001 1.00 98.12 106 ILE A O 1
ATOM 840 N N . ILE A 1 107 ? 0.261 -4.968 1.464 1.00 98.12 107 ILE A N 1
ATOM 841 C CA . ILE A 1 107 ? 0.618 -4.559 2.818 1.00 98.12 107 ILE A CA 1
ATOM 842 C C . ILE A 1 107 ? -0.011 -3.193 3.064 1.00 98.12 107 ILE A C 1
ATOM 844 O O . ILE A 1 107 ? 0.344 -2.219 2.408 1.00 98.12 107 ILE A O 1
ATOM 848 N N . LEU A 1 108 ? -0.935 -3.121 4.020 1.00 98.38 108 LEU A N 1
ATOM 849 C CA . LEU A 1 108 ? -1.472 -1.859 4.514 1.00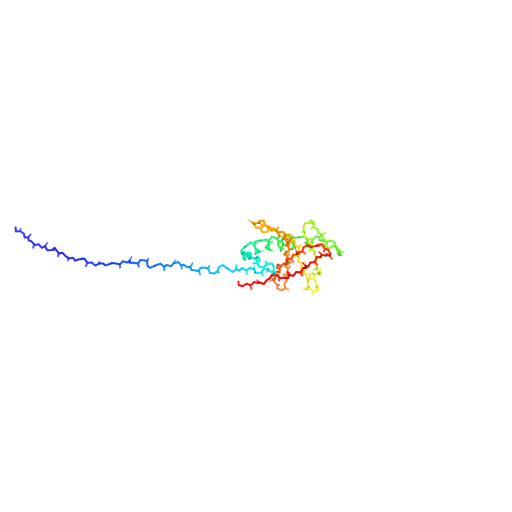 98.38 108 LEU A CA 1
ATOM 850 C C . LEU A 1 108 ? -0.692 -1.441 5.761 1.00 98.38 108 LEU A C 1
ATOM 852 O O . LEU A 1 108 ? -0.641 -2.192 6.738 1.00 98.38 108 LEU A O 1
ATOM 856 N N . THR A 1 109 ? -0.132 -0.238 5.746 1.00 98.06 109 THR A N 1
ATOM 857 C CA . THR A 1 109 ? 0.617 0.338 6.866 1.00 98.06 109 THR A CA 1
ATOM 858 C C . THR A 1 109 ? -0.124 1.550 7.406 1.00 98.06 109 THR A C 1
ATOM 860 O O . THR A 1 109 ? -0.491 2.448 6.652 1.00 98.06 109 THR A O 1
ATOM 863 N N . GLU A 1 110 ? -0.328 1.581 8.719 1.00 97.38 110 GLU A N 1
ATOM 864 C CA . GLU A 1 110 ? -0.839 2.735 9.451 1.00 97.38 110 GLU A CA 1
ATOM 865 C C . GLU A 1 110 ? 0.326 3.539 10.026 1.00 97.38 110 GLU A C 1
ATOM 867 O O . GLU A 1 110 ? 1.230 2.978 10.650 1.00 97.38 110 GLU A O 1
ATOM 872 N N . LYS A 1 111 ? 0.261 4.860 9.873 1.00 95.19 111 LYS A N 1
ATOM 873 C CA . LYS A 1 111 ? 1.170 5.819 10.486 1.00 95.19 111 LYS A CA 1
ATOM 874 C C . LYS A 1 111 ? 0.415 6.711 11.461 1.00 95.19 111 LYS A C 1
ATOM 876 O O . LYS A 1 111 ? -0.460 7.488 11.078 1.00 95.19 111 LYS A O 1
ATOM 881 N N . ASN A 1 112 ? 0.799 6.634 12.728 1.00 90.62 112 ASN A N 1
ATOM 882 C CA . ASN A 1 112 ? 0.305 7.515 13.779 1.00 90.62 112 ASN A CA 1
ATOM 883 C C . ASN A 1 112 ? 1.376 8.563 14.110 1.00 90.62 112 ASN A C 1
ATOM 885 O O . ASN A 1 112 ? 2.528 8.214 14.381 1.00 90.62 112 ASN A O 1
ATOM 889 N N . THR A 1 113 ? 1.004 9.842 14.067 1.00 86.94 113 THR A N 1
ATOM 890 C CA . THR A 1 113 ? 1.899 10.966 14.373 1.00 86.94 113 THR A CA 1
ATOM 891 C C . THR A 1 113 ? 1.501 11.582 15.708 1.00 86.94 113 THR A C 1
ATOM 893 O O . THR A 1 113 ? 0.352 11.972 15.898 1.00 86.94 113 THR A O 1
ATOM 896 N N . PHE A 1 114 ? 2.457 11.711 16.625 1.00 84.94 114 PHE A N 1
ATOM 897 C CA . PHE A 1 114 ? 2.254 12.310 17.945 1.00 84.94 114 PHE A CA 1
ATOM 898 C C . PHE A 1 114 ? 3.395 13.272 18.279 1.00 84.94 114 PHE A C 1
ATOM 900 O O . PHE A 1 114 ? 4.424 13.326 17.601 1.00 84.94 114 PHE A O 1
ATOM 907 N N . VAL A 1 115 ? 3.219 14.060 19.340 1.00 79.88 115 VAL A N 1
ATOM 908 C CA . VAL A 1 115 ? 4.261 14.976 19.816 1.00 79.88 115 VAL A CA 1
ATOM 909 C C . VAL A 1 115 ? 5.460 14.148 20.287 1.00 79.88 115 VAL A C 1
ATOM 911 O O . VAL A 1 115 ? 5.408 13.525 21.343 1.00 79.88 115 VAL A O 1
ATOM 914 N N . GLY A 1 116 ? 6.523 14.115 19.480 1.00 81.75 116 GLY A N 1
ATOM 915 C CA 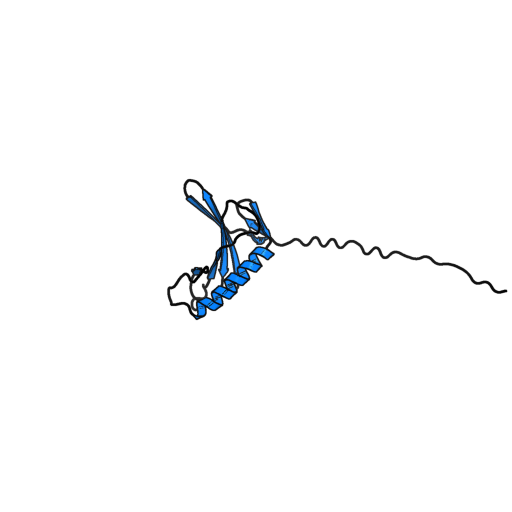. GLY A 1 116 ? 7.742 13.348 19.756 1.00 81.75 116 GLY A CA 1
ATOM 916 C C . GLY A 1 116 ? 8.117 12.304 18.699 1.00 81.75 116 GLY A C 1
ATOM 917 O O . GLY A 1 116 ? 9.199 11.735 18.810 1.00 81.75 116 GLY A O 1
ATOM 918 N N . GLY A 1 117 ? 7.292 12.068 17.669 1.00 87.50 117 GLY A N 1
ATOM 919 C CA . GLY A 1 117 ? 7.668 11.190 16.558 1.00 87.50 117 GLY A CA 1
ATOM 920 C C . GLY A 1 117 ? 6.497 10.623 15.757 1.00 87.50 117 GLY A C 1
ATOM 921 O O . GLY A 1 117 ? 5.363 11.099 15.827 1.00 87.50 117 GLY A O 1
ATOM 922 N N . ASN A 1 118 ? 6.794 9.587 14.978 1.00 87.69 118 ASN A N 1
ATOM 923 C CA . ASN A 1 118 ? 5.811 8.784 14.267 1.00 87.69 118 ASN A CA 1
ATOM 924 C C . ASN A 1 118 ? 6.007 7.294 14.584 1.00 87.69 118 ASN A C 1
ATOM 926 O O . ASN A 1 118 ? 7.114 6.841 14.866 1.00 87.69 118 ASN A O 1
ATOM 930 N N . ILE A 1 119 ? 4.910 6.541 14.575 1.00 89.25 119 ILE A N 1
ATOM 931 C CA . ILE A 1 119 ? 4.916 5.076 14.625 1.00 89.25 119 ILE A CA 1
ATOM 932 C C . ILE A 1 119 ? 4.279 4.586 13.335 1.00 89.25 119 ILE A C 1
ATOM 934 O O . ILE A 1 119 ? 3.160 4.985 13.017 1.00 89.25 119 ILE A O 1
ATOM 938 N N . GLU A 1 120 ? 4.986 3.714 12.625 1.00 94.38 120 GLU A N 1
ATOM 939 C CA . GLU A 1 120 ? 4.482 3.009 11.450 1.00 94.38 120 GLU A CA 1
ATOM 940 C C . GLU A 1 120 ? 4.339 1.525 11.782 1.00 94.38 120 GLU A C 1
ATOM 942 O O . GLU A 1 120 ? 5.261 0.905 12.317 1.00 94.38 120 GLU A O 1
ATOM 947 N N . ALA A 1 121 ? 3.167 0.956 11.515 1.00 95.44 121 ALA A N 1
ATOM 948 C CA . ALA A 1 121 ? 2.898 -0.447 11.792 1.00 95.44 121 ALA A CA 1
ATOM 949 C C . ALA A 1 121 ? 1.886 -1.043 10.807 1.00 95.44 121 ALA A C 1
ATOM 951 O O . ALA A 1 121 ? 0.941 -0.392 10.365 1.00 95.44 121 ALA A O 1
ATOM 952 N N . VAL A 1 122 ? 2.098 -2.316 10.474 1.00 97.44 122 VAL A N 1
ATOM 953 C CA . VAL A 1 122 ? 1.302 -3.048 9.485 1.00 97.44 122 VAL A CA 1
ATOM 954 C C . VAL A 1 122 ? -0.051 -3.448 10.074 1.00 97.44 122 VAL A C 1
ATOM 956 O O . VAL A 1 122 ? -0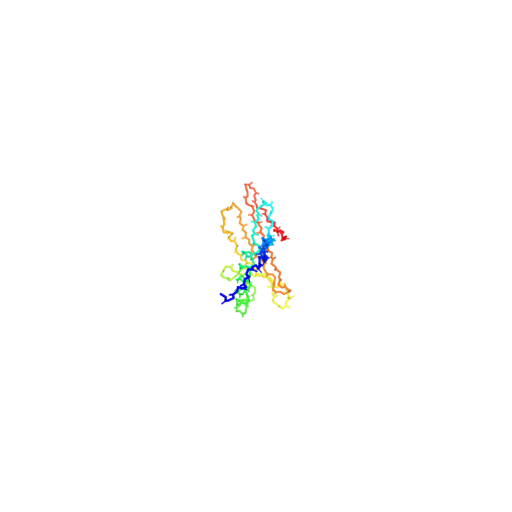.129 -4.026 11.164 1.00 97.44 122 VAL A O 1
ATOM 959 N N . CYS A 1 123 ? -1.121 -3.171 9.336 1.00 97.19 123 CYS A N 1
ATOM 960 C CA . CYS A 1 123 ? -2.458 -3.658 9.638 1.00 97.19 123 CYS A CA 1
ATOM 961 C C . CYS A 1 123 ? -2.562 -5.153 9.304 1.00 97.19 123 CYS A C 1
ATOM 963 O O . CYS A 1 123 ? -2.010 -5.633 8.315 1.00 97.19 123 CYS A O 1
ATOM 965 N N . LYS A 1 124 ? -3.282 -5.911 10.130 1.00 96.69 124 LYS A N 1
ATOM 966 C CA . LYS A 1 124 ? -3.438 -7.363 9.969 1.00 96.69 124 LYS A CA 1
ATOM 967 C C . LYS A 1 124 ? -4.720 -7.672 9.201 1.00 96.69 124 LYS A C 1
ATOM 969 O O . LYS A 1 124 ? -5.771 -7.203 9.621 1.00 96.69 124 LYS A O 1
ATOM 974 N N . LYS A 1 125 ? -4.631 -8.461 8.127 1.00 93.62 125 LYS A N 1
ATOM 975 C CA . LYS A 1 125 ? -5.791 -8.979 7.379 1.00 93.62 125 LYS A CA 1
ATOM 976 C C . LYS A 1 125 ? -6.436 -10.147 8.146 1.00 93.62 125 LYS A C 1
ATOM 978 O O . LYS A 1 125 ? -5.698 -11.002 8.647 1.00 93.62 125 LYS A O 1
ATOM 983 N N . TYR A 1 126 ? -7.765 -10.153 8.248 1.00 85.94 126 TYR A N 1
ATOM 984 C CA . TYR A 1 126 ? -8.605 -11.173 8.895 1.00 85.94 126 TYR A CA 1
ATOM 985 C C . TYR A 1 126 ? -9.665 -11.703 7.937 1.00 85.94 126 TYR A C 1
ATOM 987 O O . TYR A 1 126 ? -10.156 -10.903 7.108 1.00 85.94 126 TYR A O 1
#

Secondary structure (DSSP, 8-state):
-------------------------EEE-TTS-EEEHHHHHHHHHHHHHHHHHHHTTPPTT--EETTEEEES-TTTT--EEEEEE--SS--SSEEEEEEETTTTEEEEEEEEEETTEEEEEEPEE-

Foldseek 3Di:
DDDDDDDDDDDDDPPDDPPVPPPQKWWQAPVRDIAGPVLQVVVLVVQLVVQVVVLVVDDPPPQDDDQWGWDDHVVVQATKIKGWGDGPDDDQWTWMWIFRNPPTDIWIWIWDDDDPGIDIDTTDID